Protein AF-A0A3M1JX22-F1 (afdb_monomer)

Foldseek 3Di:
DPPVPDPDDDPPDDDADDCRVVQLVVLLVVLCPDPCNVVDDSVVSVVVVVVVVNDDDDDPPPDDDFDDPDPVRVVVVVVRVVVVVVVVVVVVPDDPPPPPDDD

Solvent-accessible surface area (backbone atoms only — not comparable to full-atom values): 6953 Å² total; per-residue (Å²): 127,63,73,96,76,56,95,76,81,86,86,83,80,82,85,74,57,84,67,45,52,56,56,49,49,56,48,44,56,57,43,54,75,40,98,55,22,92,80,49,64,71,64,59,47,51,57,51,39,38,77,71,67,75,56,84,87,78,88,59,83,96,60,90,81,76,78,73,89,50,84,72,35,50,61,54,46,53,54,53,55,54,49,52,56,60,60,49,68,65,61,76,75,67,74,88,80,78,82,84,80,83,130

Sequence (103 aa):
LPLDQVDGESIGLILFRGEGTQAFRDALERAMRGPEGVKSWYLRVIDRLAREGVVHVVSIHGRAWAEIDYPVDLKNARRLARGWLLEDGDRDTVSEDALSAGA

Secondary structure (DSSP, 8-state):
--GGG------S-----TTHHHHHHHHHHHHHTSTTGGGS-THHHHHHHHHTT-------T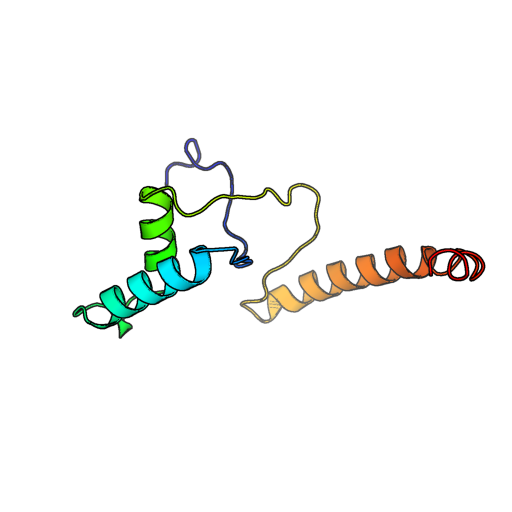T-------STTHHHHHHHHHHHHHHHHTTGGGS-GGGSSS--

Radius of gyration: 20.19 Å; Cα contacts (8 Å, |Δi|>4): 32; chains: 1; bounding box: 38×38×61 Å

pLDDT: mean 86.9, std 16.27, range [42.25, 98.0]

Mean predicted aligned error: 8.81 Å

Structure (mmCIF, N/CA/C/O backbone):
data_AF-A0A3M1JX22-F1
#
_entry.id   AF-A0A3M1JX22-F1
#
loop_
_atom_site.group_PDB
_atom_site.id
_atom_site.type_symbol
_atom_site.label_atom_id
_atom_site.label_alt_id
_atom_site.label_comp_id
_atom_site.label_asym_id
_atom_site.label_entity_id
_atom_site.label_seq_id
_atom_site.pdbx_PDB_ins_code
_atom_site.Cartn_x
_atom_site.Cartn_y
_atom_site.Cartn_z
_atom_site.occupancy
_atom_site.B_iso_or_equiv
_atom_site.auth_seq_id
_atom_site.auth_comp_id
_atom_site.auth_asym_id
_atom_site.auth_atom_id
_atom_site.pdbx_PDB_model_num
ATOM 1 N N . LEU A 1 1 ? 1.843 -15.607 7.170 1.00 71.88 1 LEU A N 1
ATOM 2 C CA . LEU A 1 1 ? 0.803 -16.581 6.774 1.00 71.88 1 LEU A CA 1
ATOM 3 C C . LEU A 1 1 ? 1.517 -17.832 6.279 1.00 71.88 1 LEU A C 1
ATOM 5 O O . LEU A 1 1 ? 2.618 -17.674 5.755 1.00 71.88 1 LEU A O 1
ATOM 9 N N . PRO A 1 2 ? 0.975 -19.038 6.495 1.00 87.88 2 PRO A N 1
ATOM 10 C CA . PRO A 1 2 ? 1.473 -20.246 5.836 1.00 87.88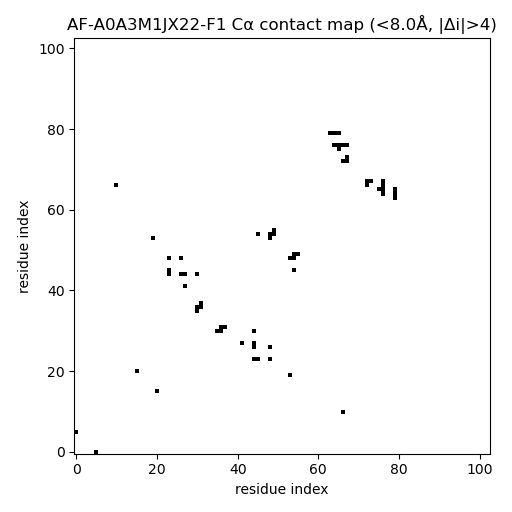 2 PRO A CA 1
ATOM 11 C C . PRO A 1 2 ? 1.532 -20.039 4.310 1.00 87.88 2 PRO A C 1
ATOM 13 O O . PRO A 1 2 ? 0.629 -19.414 3.758 1.00 87.88 2 PRO A O 1
ATOM 16 N N . LEU A 1 3 ? 2.607 -20.474 3.637 1.00 85.31 3 LEU A N 1
ATOM 17 C CA . LEU A 1 3 ? 2.817 -20.189 2.201 1.00 85.31 3 LEU A CA 1
ATOM 18 C C . LEU A 1 3 ? 1.754 -20.835 1.301 1.00 85.31 3 LEU A C 1
ATOM 20 O O . LEU A 1 3 ? 1.443 -20.306 0.244 1.00 85.31 3 LEU A O 1
ATOM 24 N N . ASP A 1 4 ? 1.172 -21.942 1.746 1.00 92.25 4 ASP A N 1
ATOM 25 C CA . ASP A 1 4 ? 0.039 -22.631 1.122 1.00 92.25 4 ASP A CA 1
ATOM 26 C C . ASP A 1 4 ? -1.281 -21.841 1.202 1.00 92.25 4 ASP A C 1
ATOM 28 O O . ASP A 1 4 ? -2.287 -22.273 0.647 1.00 92.25 4 ASP A O 1
ATOM 32 N N . GLN A 1 5 ? -1.287 -20.690 1.880 1.00 88.88 5 GLN A N 1
ATOM 33 C CA . GLN A 1 5 ? -2.448 -19.810 2.053 1.00 88.88 5 GLN A CA 1
ATOM 34 C C . GLN A 1 5 ? -2.207 -18.402 1.485 1.00 88.88 5 GLN A C 1
ATOM 36 O O . GLN A 1 5 ? -2.926 -17.465 1.836 1.00 88.88 5 GLN A O 1
ATOM 41 N N . VAL A 1 6 ? -1.160 -18.217 0.673 1.00 88.31 6 VAL A N 1
ATOM 42 C CA . VAL A 1 6 ? -0.782 -16.915 0.108 1.00 88.31 6 VAL A CA 1
ATOM 43 C C . VAL A 1 6 ? -0.731 -17.003 -1.413 1.00 88.31 6 VAL A C 1
ATOM 45 O O . VAL A 1 6 ? 0.180 -17.600 -1.976 1.00 88.31 6 VAL A O 1
ATOM 48 N N . ASP A 1 7 ? -1.681 -16.337 -2.070 1.00 89.06 7 ASP A N 1
ATOM 49 C CA . ASP A 1 7 ? -1.784 -16.296 -3.536 1.00 89.06 7 ASP A CA 1
ATOM 50 C C . ASP A 1 7 ? -1.058 -15.094 -4.173 1.00 89.06 7 ASP A C 1
ATOM 52 O O . ASP A 1 7 ? -1.006 -14.962 -5.397 1.00 89.06 7 ASP A O 1
ATOM 56 N N . GLY A 1 8 ? -0.500 -14.189 -3.361 1.00 90.81 8 GLY A N 1
ATOM 57 C CA . GLY A 1 8 ? 0.218 -13.011 -3.845 1.00 90.81 8 GLY A CA 1
ATOM 58 C C . GLY A 1 8 ? 0.606 -12.021 -2.749 1.00 90.81 8 GLY A C 1
ATOM 59 O O . GLY A 1 8 ? 0.374 -12.249 -1.562 1.00 90.81 8 GLY A O 1
ATOM 60 N N . GLU A 1 9 ? 1.182 -10.897 -3.172 1.00 90.56 9 GLU A N 1
ATOM 61 C CA . GLU A 1 9 ? 1.593 -9.791 -2.306 1.00 90.56 9 GLU A CA 1
ATOM 62 C C . GLU A 1 9 ? 0.966 -8.464 -2.751 1.00 90.56 9 GLU A C 1
ATOM 64 O O . GLU A 1 9 ? 0.633 -8.267 -3.921 1.00 90.56 9 GLU A O 1
ATOM 69 N N . SER A 1 10 ? 0.799 -7.542 -1.801 1.00 92.12 10 SER A N 1
ATOM 70 C CA . SER A 1 10 ? 0.428 -6.163 -2.114 1.00 92.12 10 SER A CA 1
ATOM 71 C C . SER A 1 10 ? 1.675 -5.384 -2.514 1.00 92.12 10 SER A C 1
ATOM 73 O O . SER A 1 10 ? 2.615 -5.304 -1.732 1.00 92.12 10 SER A O 1
ATOM 75 N N . ILE A 1 11 ? 1.645 -4.757 -3.688 1.00 94.06 11 ILE A N 1
ATOM 76 C CA . ILE A 1 11 ? 2.772 -3.992 -4.252 1.00 94.06 11 ILE A CA 1
ATOM 77 C C . ILE A 1 11 ? 2.768 -2.504 -3.855 1.00 94.06 11 ILE A C 1
ATOM 79 O O . ILE A 1 11 ? 3.447 -1.684 -4.464 1.00 94.06 11 ILE A O 1
ATOM 83 N N . GLY A 1 12 ? 1.892 -2.110 -2.925 1.00 92.62 12 GLY A N 1
ATOM 84 C CA . GLY A 1 12 ? 1.741 -0.713 -2.500 1.00 92.62 12 GLY A CA 1
ATOM 85 C C . GLY A 1 12 ? 0.971 0.197 -3.469 1.00 92.62 12 GLY A C 1
ATOM 86 O O . GLY A 1 12 ? 0.822 1.386 -3.194 1.00 92.62 12 GLY A O 1
ATOM 87 N N . LEU A 1 13 ? 0.429 -0.334 -4.572 1.00 95.06 13 LEU A N 1
ATOM 88 C CA . LEU A 1 13 ? -0.420 0.423 -5.496 1.00 95.06 13 LEU A CA 1
ATOM 89 C C . LEU A 1 13 ? -1.901 0.247 -5.147 1.00 95.06 13 LEU A C 1
ATOM 91 O O . LEU A 1 13 ? -2.440 -0.856 -5.211 1.00 95.06 13 LEU A O 1
ATOM 95 N N . ILE A 1 14 ? -2.569 1.350 -4.810 1.00 94.88 14 ILE A N 1
ATOM 96 C CA . ILE A 1 14 ? -3.969 1.349 -4.374 1.00 94.88 14 ILE A CA 1
ATOM 97 C C . ILE A 1 14 ? -4.765 2.330 -5.225 1.00 94.88 14 ILE A C 1
ATOM 99 O O . ILE A 1 14 ? -4.392 3.492 -5.372 1.00 94.88 14 ILE A O 1
ATOM 103 N N . LEU A 1 15 ? -5.894 1.862 -5.753 1.00 96.38 15 LEU A N 1
ATOM 104 C CA . LEU A 1 15 ? -6.837 2.677 -6.504 1.00 96.38 15 LEU A CA 1
ATOM 105 C C . LEU A 1 15 ? -8.150 2.800 -5.732 1.00 96.38 15 LEU A C 1
ATOM 107 O O . LEU A 1 15 ? -8.847 1.810 -5.518 1.00 96.38 15 LEU A O 1
ATOM 111 N N . PHE A 1 16 ? -8.510 4.026 -5.365 1.00 96.06 16 PHE A N 1
ATOM 112 C CA . PHE A 1 16 ? -9.800 4.330 -4.754 1.00 96.06 16 PHE A CA 1
ATOM 113 C C . PHE A 1 16 ? -10.841 4.647 -5.833 1.00 96.06 16 PHE A C 1
ATOM 115 O O . PHE A 1 16 ? -10.569 5.391 -6.775 1.00 96.06 16 PHE A O 1
ATOM 122 N N . ARG A 1 17 ? -12.042 4.074 -5.703 1.00 94.50 17 ARG A N 1
ATOM 123 C CA . ARG A 1 17 ? -13.185 4.295 -6.605 1.00 94.50 17 ARG A CA 1
ATOM 124 C C . ARG A 1 17 ? -14.477 4.395 -5.799 1.00 94.50 17 ARG A C 1
ATOM 126 O O . ARG A 1 17 ? -14.605 3.711 -4.786 1.00 94.50 17 ARG A O 1
ATOM 133 N N . GLY A 1 18 ? -15.428 5.199 -6.282 1.00 95.38 18 GLY A N 1
ATOM 134 C CA . GLY A 1 18 ? -16.733 5.387 -5.637 1.00 95.38 18 GLY A CA 1
ATOM 135 C C . GLY A 1 18 ? -16.595 5.696 -4.143 1.00 95.38 18 GLY A C 1
ATOM 136 O O . GLY A 1 18 ? -15.766 6.516 -3.749 1.00 95.38 18 GLY A O 1
ATOM 137 N N . GLU A 1 19 ? -17.335 4.956 -3.319 1.00 96.06 19 GLU A N 1
ATOM 138 C CA . GLU A 1 19 ? -17.337 5.082 -1.853 1.00 96.06 19 GLU A CA 1
ATOM 139 C C . GLU A 1 19 ? -16.023 4.646 -1.174 1.00 96.06 19 GLU A C 1
ATOM 141 O O . GLU A 1 19 ? -15.835 4.867 0.023 1.00 96.06 19 GLU A O 1
ATOM 146 N N . GLY A 1 20 ? -15.079 4.048 -1.912 1.00 96.00 20 GLY A N 1
ATOM 147 C CA . GLY A 1 20 ? -13.826 3.530 -1.356 1.00 96.00 20 GLY A CA 1
ATOM 148 C C . GLY A 1 20 ? -12.970 4.602 -0.675 1.00 96.00 20 GLY A C 1
ATOM 149 O O . GLY A 1 20 ? -12.365 4.336 0.365 1.00 96.00 20 GLY A O 1
ATOM 150 N N . THR A 1 21 ? -12.953 5.828 -1.210 1.00 96.38 21 THR A N 1
ATOM 151 C CA . THR A 1 21 ? -12.227 6.955 -0.599 1.00 96.38 21 THR A CA 1
ATOM 152 C C . THR A 1 21 ? -12.802 7.304 0.773 1.00 96.38 21 THR A C 1
ATOM 154 O O . THR A 1 21 ? -12.050 7.465 1.736 1.00 96.38 21 THR A O 1
ATOM 157 N N . GLN A 1 22 ? -14.132 7.403 0.877 1.00 98.00 22 GLN A N 1
ATOM 158 C CA . GLN A 1 22 ? -14.803 7.744 2.131 1.00 98.00 22 GLN A CA 1
ATOM 159 C C . GLN A 1 22 ? -14.666 6.611 3.151 1.00 98.00 22 GLN A C 1
ATOM 161 O O . GLN A 1 22 ? -14.268 6.864 4.287 1.00 98.00 22 GLN A O 1
ATOM 166 N N . ALA A 1 23 ? -14.882 5.361 2.735 1.00 97.25 23 ALA A N 1
ATOM 167 C CA . ALA A 1 23 ? -14.732 4.194 3.600 1.00 97.25 23 ALA A CA 1
ATOM 168 C C . ALA A 1 23 ? -13.324 4.105 4.216 1.00 97.25 23 ALA A C 1
ATOM 170 O O . ALA A 1 23 ? -13.184 3.890 5.425 1.00 97.25 23 ALA A O 1
ATOM 171 N N . PHE A 1 24 ? -12.279 4.323 3.408 1.00 97.38 24 PHE A N 1
ATOM 172 C CA . PHE A 1 24 ? -10.902 4.336 3.894 1.00 97.38 24 PHE A CA 1
ATOM 173 C C . PHE A 1 24 ? -10.628 5.493 4.847 1.00 97.38 24 PHE A C 1
ATOM 175 O O . PHE A 1 24 ? -10.077 5.268 5.927 1.00 97.38 24 PHE A O 1
ATOM 182 N N . ARG A 1 25 ? -11.043 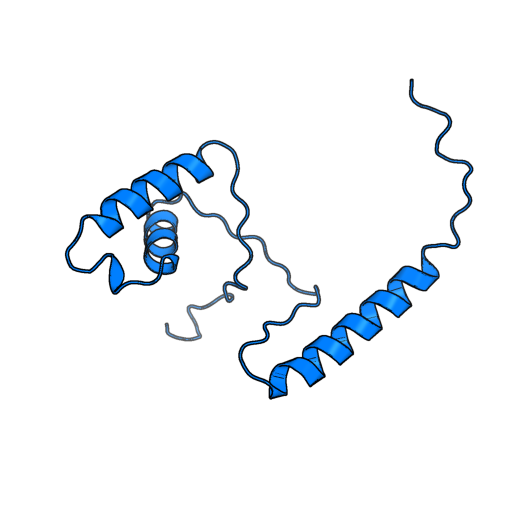6.712 4.489 1.00 97.50 25 ARG A N 1
ATOM 183 C CA . ARG A 1 25 ? -10.873 7.890 5.343 1.00 97.50 25 ARG A CA 1
ATOM 184 C C . ARG A 1 25 ? -11.531 7.689 6.704 1.00 97.50 25 ARG A C 1
ATOM 186 O O . ARG A 1 25 ? -10.876 7.876 7.726 1.00 97.50 25 ARG A O 1
ATOM 193 N N . ASP A 1 26 ? -12.786 7.260 6.729 1.00 97.81 26 ASP A N 1
ATOM 194 C CA . ASP A 1 26 ? -13.531 7.075 7.971 1.00 97.81 26 ASP A CA 1
ATOM 195 C C . ASP A 1 26 ? -12.893 5.990 8.849 1.00 97.81 26 ASP A C 1
ATOM 197 O O . ASP A 1 26 ? -12.799 6.130 10.073 1.00 97.81 26 ASP A O 1
ATOM 201 N N . ALA A 1 27 ? -12.422 4.899 8.238 1.00 96.38 27 ALA A N 1
ATOM 202 C CA . ALA A 1 27 ? -11.726 3.835 8.949 1.00 96.38 27 ALA A CA 1
ATOM 203 C C . ALA A 1 27 ? -10.369 4.298 9.500 1.00 96.38 27 ALA A C 1
ATOM 205 O O . ALA A 1 27 ? -10.037 3.971 10.643 1.00 96.38 27 ALA A O 1
ATOM 206 N N . LEU A 1 28 ? -9.627 5.099 8.733 1.00 96.75 28 LEU A N 1
ATOM 207 C CA . LEU A 1 28 ? -8.363 5.691 9.155 1.00 96.75 28 LEU A CA 1
ATOM 208 C C . LEU A 1 28 ? -8.571 6.665 10.316 1.00 96.75 28 LEU A C 1
ATOM 210 O O . LEU A 1 28 ? -7.910 6.537 11.343 1.00 96.75 28 LEU A O 1
ATOM 214 N N . GLU A 1 29 ? -9.530 7.584 10.216 1.00 96.56 29 GLU A N 1
ATOM 215 C CA . GLU A 1 29 ? -9.841 8.525 11.294 1.00 96.56 29 GLU A CA 1
ATOM 216 C C . GLU A 1 29 ? -10.268 7.800 12.579 1.00 96.56 29 GLU A C 1
ATOM 218 O O . GLU A 1 29 ? -9.869 8.186 13.679 1.00 96.56 29 GLU A O 1
ATOM 223 N N . ARG A 1 30 ? -11.062 6.725 12.473 1.00 95.00 30 ARG A N 1
ATOM 224 C CA . ARG A 1 30 ? -11.398 5.876 13.628 1.00 95.00 30 ARG A CA 1
ATOM 225 C C . ARG A 1 30 ? -10.157 5.222 14.234 1.00 95.00 30 ARG A C 1
ATOM 227 O O . ARG A 1 30 ? -10.032 5.219 15.456 1.00 9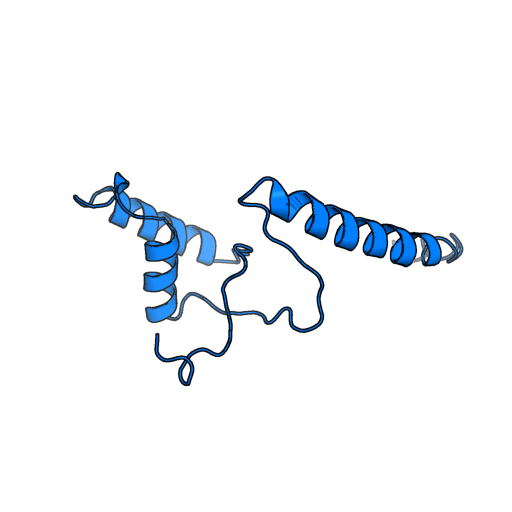5.00 30 ARG A O 1
ATOM 234 N N . ALA A 1 31 ? -9.248 4.699 13.412 1.00 94.81 31 ALA A N 1
ATOM 235 C CA . ALA A 1 31 ? -8.009 4.084 13.886 1.00 94.81 31 ALA A CA 1
ATOM 236 C C . ALA A 1 31 ? -7.100 5.100 14.600 1.00 94.81 31 ALA A C 1
ATOM 238 O O . ALA A 1 31 ? -6.570 4.803 15.669 1.00 94.81 31 ALA A O 1
ATOM 239 N N . MET A 1 32 ? -6.990 6.319 14.066 1.00 96.00 32 MET A N 1
ATOM 240 C CA . MET A 1 32 ? -6.160 7.389 14.631 1.00 96.00 32 MET A CA 1
ATOM 241 C C . MET A 1 32 ? -6.635 7.892 15.999 1.00 96.00 32 MET A C 1
ATOM 243 O O . MET A 1 32 ? -5.823 8.381 16.778 1.00 96.00 32 MET A O 1
ATOM 247 N N . ARG A 1 33 ? -7.930 7.755 16.316 1.00 95.19 33 ARG A N 1
ATOM 248 C CA . ARG A 1 33 ? -8.491 8.086 17.641 1.00 95.19 33 ARG A CA 1
ATOM 249 C C . ARG A 1 33 ? -8.197 7.015 18.701 1.00 95.19 33 ARG A C 1
ATOM 251 O O . ARG A 1 33 ? -8.441 7.250 19.881 1.00 95.19 33 ARG A O 1
ATOM 258 N N . GLY A 1 34 ? -7.711 5.842 18.293 1.00 92.44 34 G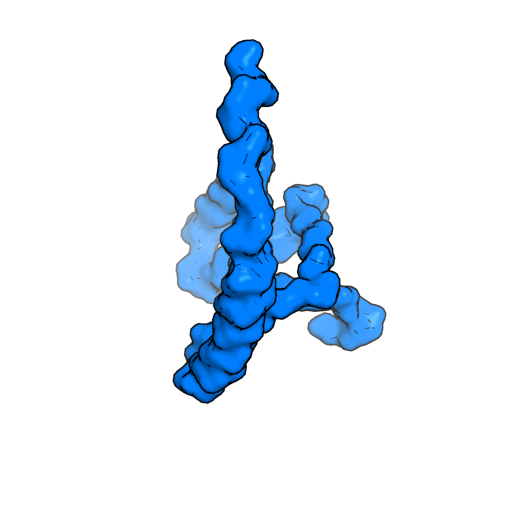LY A N 1
ATOM 259 C CA . GLY A 1 34 ? -7.325 4.764 19.197 1.00 92.44 34 GLY A CA 1
ATOM 260 C C . GLY A 1 34 ? -5.9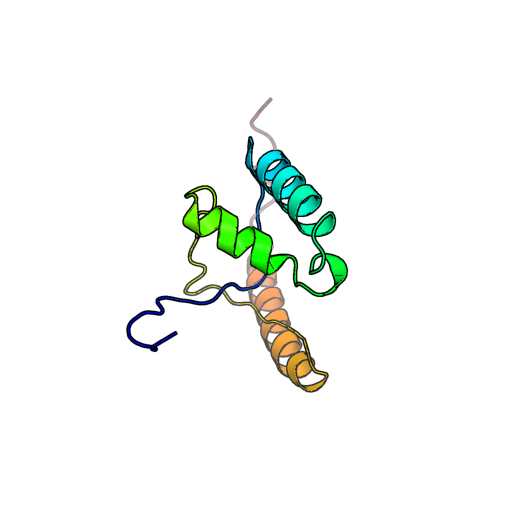01 4.922 19.751 1.00 92.44 34 GLY A C 1
ATOM 261 O O . GLY A 1 34 ? -5.069 5.602 19.149 1.00 92.44 34 GLY A O 1
ATOM 262 N N . PRO A 1 35 ? -5.572 4.237 20.861 1.00 89.81 35 PRO A N 1
ATOM 263 C CA . PRO A 1 35 ? -4.257 4.322 21.511 1.00 89.81 35 PRO A CA 1
ATOM 264 C C . PRO A 1 35 ? -3.091 3.845 20.626 1.00 89.81 35 PRO A C 1
ATOM 266 O O . PRO A 1 35 ? -1.948 4.256 20.823 1.00 89.81 35 PRO A O 1
ATOM 269 N N . GLU A 1 36 ? -3.382 3.009 19.627 1.00 89.12 36 GLU A N 1
ATOM 270 C CA . GLU A 1 36 ? -2.399 2.468 18.683 1.00 89.12 36 GLU A CA 1
ATOM 271 C C . GLU A 1 36 ? -2.349 3.231 17.351 1.00 89.12 36 GLU A C 1
ATOM 273 O O . GLU A 1 36 ? -1.626 2.814 16.447 1.00 89.12 36 GLU A O 1
ATOM 278 N N . GLY A 1 37 ? -3.097 4.334 17.214 1.00 89.75 37 GLY A N 1
ATOM 279 C CA . GLY A 1 37 ? -3.277 5.053 15.950 1.00 89.75 37 GLY A CA 1
ATOM 280 C C . GLY A 1 37 ? -1.955 5.439 15.290 1.00 89.75 37 GLY A C 1
ATOM 281 O O . GLY A 1 37 ? -1.621 4.935 14.224 1.00 89.75 37 GLY A O 1
ATOM 282 N N . VAL A 1 38 ? -1.149 6.255 15.975 1.00 91.50 38 VAL A N 1
ATOM 283 C CA . VAL A 1 38 ? 0.167 6.708 15.476 1.00 91.50 38 VAL A CA 1
ATOM 284 C C . VAL A 1 38 ? 1.247 5.620 15.474 1.00 91.50 38 VAL A C 1
ATOM 286 O O . VAL A 1 38 ? 2.314 5.820 14.905 1.00 91.50 38 VAL A O 1
ATOM 289 N N . LYS A 1 39 ? 0.996 4.478 16.124 1.00 92.56 39 LYS A N 1
ATOM 290 C CA . LYS A 1 39 ? 1.940 3.351 16.206 1.00 92.56 39 LYS A CA 1
ATOM 291 C C . LYS A 1 39 ? 1.686 2.292 15.132 1.00 92.56 39 LYS A C 1
ATOM 293 O O . LYS A 1 39 ? 2.459 1.347 15.007 1.00 92.56 39 LYS A O 1
ATOM 298 N N . SER A 1 40 ? 0.590 2.423 14.388 1.00 92.12 40 SER A N 1
ATOM 299 C CA . SER A 1 40 ? 0.161 1.454 13.387 1.00 92.12 40 SER A CA 1
ATOM 300 C C . SER A 1 40 ? 0.355 1.992 11.977 1.00 92.12 40 SER A C 1
ATOM 302 O O . SER A 1 40 ? 0.095 3.154 11.683 1.00 92.12 40 SER A O 1
ATOM 304 N N . TRP A 1 41 ? 0.738 1.101 11.070 1.00 92.75 41 TRP A N 1
ATOM 305 C CA . TRP A 1 41 ? 0.752 1.383 9.640 1.00 92.75 41 TRP A CA 1
ATOM 306 C C . TRP A 1 41 ? -0.677 1.505 9.104 1.00 92.75 41 TRP A C 1
ATOM 308 O O . TRP A 1 41 ? -1.546 0.705 9.467 1.00 92.75 41 TRP A O 1
ATOM 318 N N . TYR A 1 42 ? -0.915 2.432 8.171 1.00 93.00 42 TYR A N 1
ATOM 319 C CA . TYR A 1 42 ? -2.222 2.577 7.513 1.00 93.00 42 TYR A CA 1
ATOM 320 C C . TYR A 1 42 ? -2.659 1.293 6.779 1.00 93.00 42 TYR A C 1
ATOM 322 O O . TYR A 1 42 ? -3.852 1.053 6.617 1.00 93.00 42 TYR A O 1
ATOM 330 N N . LEU A 1 43 ? -1.715 0.417 6.412 1.00 94.19 43 LEU A N 1
ATOM 331 C CA . LEU A 1 43 ? -1.994 -0.912 5.857 1.00 94.19 43 LEU A CA 1
ATOM 332 C C . LEU A 1 43 ? -2.878 -1.770 6.776 1.00 94.19 43 LEU A C 1
ATOM 334 O O . LEU A 1 43 ? -3.652 -2.583 6.281 1.00 94.19 43 LEU A O 1
ATOM 338 N N . ARG A 1 44 ? -2.858 -1.550 8.099 1.00 93.56 44 ARG A N 1
ATOM 339 C CA . ARG A 1 44 ? -3.800 -2.212 9.020 1.00 93.56 44 ARG A CA 1
ATOM 340 C C . ARG A 1 44 ? -5.251 -1.789 8.793 1.00 93.56 44 ARG A C 1
ATOM 342 O O . ARG A 1 44 ? -6.161 -2.578 9.034 1.00 93.56 44 ARG A O 1
ATOM 349 N N . VAL A 1 45 ? -5.475 -0.558 8.337 1.00 95.75 45 VAL A N 1
ATOM 350 C CA . VAL A 1 45 ? -6.810 -0.069 7.965 1.00 95.75 45 VAL A CA 1
ATOM 351 C C . VAL A 1 45 ? -7.290 -0.788 6.707 1.00 95.75 45 VAL A C 1
ATOM 353 O O . VAL A 1 45 ? -8.430 -1.237 6.666 1.00 95.75 45 VAL A O 1
ATOM 356 N N . ILE A 1 46 ? -6.412 -0.973 5.719 1.00 95.69 46 ILE A N 1
ATOM 357 C CA . ILE A 1 46 ? -6.720 -1.719 4.488 1.00 95.69 46 ILE A CA 1
ATOM 358 C C . ILE A 1 46 ? -6.998 -3.189 4.792 1.00 95.69 46 ILE A C 1
ATOM 360 O O . ILE A 1 46 ? -8.000 -3.717 4.329 1.00 95.69 46 ILE A O 1
ATOM 364 N N . ASP A 1 47 ? -6.173 -3.828 5.622 1.00 94.19 47 ASP A N 1
ATOM 365 C CA . ASP A 1 47 ? -6.373 -5.205 6.088 1.00 94.19 47 ASP A CA 1
ATOM 366 C C . ASP A 1 47 ? -7.741 -5.387 6.770 1.00 94.19 47 ASP A C 1
ATOM 368 O O . ASP A 1 47 ? -8.459 -6.352 6.511 1.00 94.19 47 ASP A O 1
ATOM 372 N N . ARG A 1 48 ? -8.164 -4.422 7.596 1.00 95.06 48 ARG A N 1
ATOM 373 C CA . ARG A 1 48 ? -9.511 -4.419 8.177 1.00 95.06 48 ARG A CA 1
ATOM 374 C C . ARG A 1 48 ? -10.599 -4.304 7.104 1.00 95.06 48 ARG A C 1
ATOM 376 O O . ARG A 1 48 ? -11.519 -5.115 7.100 1.00 95.06 48 ARG A O 1
ATOM 383 N N . LEU A 1 49 ? -10.493 -3.325 6.209 1.00 96.62 49 LEU A N 1
ATOM 384 C CA . LEU A 1 49 ? -11.478 -3.098 5.145 1.00 96.62 49 LEU A CA 1
ATOM 385 C C . LEU A 1 49 ? -11.571 -4.284 4.174 1.00 96.62 49 LEU A C 1
ATOM 387 O O . LEU A 1 49 ? -12.650 -4.587 3.671 1.00 96.62 49 LEU A O 1
ATOM 391 N N . ALA A 1 50 ? -10.466 -4.993 3.943 1.00 95.12 50 ALA A N 1
ATOM 392 C CA . ALA A 1 50 ? -10.443 -6.214 3.149 1.00 95.12 50 ALA A CA 1
ATOM 393 C C . ALA A 1 50 ? -11.281 -7.325 3.794 1.00 95.12 50 ALA A C 1
ATOM 395 O O . ALA A 1 50 ? -12.083 -7.957 3.111 1.00 95.12 50 ALA A O 1
ATOM 396 N N . ARG A 1 51 ? -11.180 -7.513 5.119 1.00 94.88 51 ARG A N 1
ATOM 397 C CA . ARG A 1 51 ? -12.038 -8.462 5.858 1.00 94.88 51 ARG A CA 1
ATOM 398 C C . ARG A 1 51 ? -13.516 -8.065 5.865 1.00 94.88 51 ARG A C 1
ATOM 400 O O . ARG A 1 51 ? -14.369 -8.932 6.011 1.00 94.88 51 ARG A O 1
ATOM 407 N N . GLU A 1 52 ? -13.813 -6.778 5.704 1.00 96.12 52 GLU A N 1
ATOM 408 C CA . GLU A 1 52 ? -15.174 -6.240 5.563 1.00 96.12 52 GLU A CA 1
ATOM 409 C C . GLU A 1 52 ? -15.699 -6.336 4.111 1.00 96.12 52 GLU A C 1
ATOM 411 O O . GLU A 1 5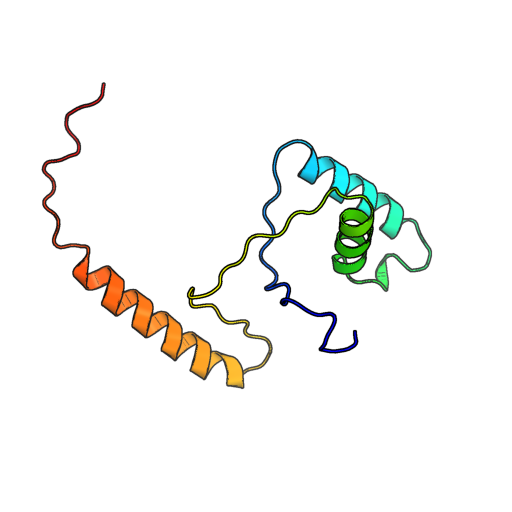2 ? -16.836 -5.958 3.844 1.00 96.12 52 GLU A O 1
ATOM 416 N N . GLY A 1 53 ? -14.899 -6.854 3.169 1.00 95.50 53 GLY A N 1
ATOM 417 C CA . GLY A 1 53 ? -15.287 -7.035 1.765 1.00 95.50 53 GLY A CA 1
ATOM 418 C C . GLY A 1 53 ? -15.226 -5.766 0.910 1.00 95.50 53 GLY A C 1
ATOM 419 O O . GLY A 1 53 ? -15.713 -5.768 -0.216 1.00 95.50 53 GLY A O 1
ATOM 420 N N . VAL A 1 54 ? -14.632 -4.684 1.422 1.00 96.62 54 VAL A N 1
ATOM 421 C CA . VAL A 1 54 ? -14.541 -3.383 0.731 1.00 96.62 54 VAL A CA 1
ATOM 422 C C . VAL A 1 54 ? -13.372 -3.339 -0.260 1.00 96.62 54 VAL A C 1
ATOM 424 O O . VAL A 1 54 ? -13.392 -2.577 -1.225 1.00 96.62 54 VAL A O 1
ATOM 427 N N . VAL A 1 55 ? -12.329 -4.137 -0.020 1.00 96.06 55 VAL A N 1
ATOM 428 C CA . VAL A 1 55 ? -11.110 -4.150 -0.839 1.00 96.06 55 VAL A CA 1
ATOM 429 C C . VAL A 1 55 ? -11.163 -5.303 -1.833 1.00 96.06 55 VAL A C 1
ATOM 431 O O . VAL A 1 55 ? -11.396 -6.450 -1.459 1.00 96.06 55 VAL A O 1
ATOM 434 N N . HIS A 1 56 ? -10.868 -4.997 -3.094 1.00 94.88 56 HIS A N 1
ATOM 435 C CA . HIS A 1 56 ? -10.674 -5.980 -4.157 1.00 94.88 56 HIS A CA 1
ATOM 436 C C . HIS A 1 56 ? -9.223 -5.960 -4.636 1.00 94.88 56 HIS A C 1
ATOM 438 O O . HIS A 1 56 ? -8.533 -4.948 -4.508 1.00 94.88 56 HIS A O 1
ATOM 444 N N . VAL A 1 57 ? -8.775 -7.068 -5.223 1.00 94.56 57 VAL A N 1
ATOM 445 C CA . VAL A 1 57 ? -7.420 -7.209 -5.765 1.00 94.56 57 VAL A CA 1
ATOM 446 C C . VAL A 1 57 ? -7.455 -7.304 -7.284 1.00 94.56 57 VAL A C 1
ATOM 448 O O . VAL A 1 57 ? -8.385 -7.858 -7.869 1.00 94.56 57 VAL A O 1
ATOM 451 N N . VAL A 1 58 ? -6.418 -6.773 -7.923 1.00 95.12 58 VAL A N 1
ATOM 452 C CA . VAL A 1 58 ? -6.163 -6.953 -9.353 1.00 95.12 58 VAL A CA 1
ATOM 453 C C . VAL A 1 58 ? -4.756 -7.506 -9.490 1.00 95.12 58 VAL A C 1
ATOM 455 O O . VAL A 1 58 ? -3.802 -6.902 -9.005 1.00 95.12 58 VAL A O 1
ATOM 458 N N . SER A 1 59 ? -4.633 -8.664 -10.138 1.00 95.19 59 SER A N 1
ATOM 459 C CA . SER A 1 59 ? -3.327 -9.261 -10.398 1.00 95.19 59 SER A CA 1
ATOM 460 C C . SER A 1 59 ? -2.576 -8.458 -11.454 1.00 95.19 59 SER A C 1
ATOM 462 O O . SER A 1 59 ? -3.127 -8.115 -12.500 1.00 95.19 59 SER A O 1
ATOM 464 N N . ILE A 1 60 ? -1.296 -8.210 -11.191 1.00 94.38 60 ILE A N 1
ATOM 465 C CA . ILE A 1 60 ? -0.353 -7.641 -12.157 1.00 94.38 60 ILE A CA 1
ATOM 466 C C . ILE A 1 60 ? 0.615 -8.700 -12.697 1.00 94.38 60 ILE A C 1
ATOM 468 O O . ILE A 1 60 ? 1.697 -8.364 -13.171 1.00 94.38 60 ILE A O 1
ATOM 472 N N . HIS A 1 61 ? 0.262 -9.987 -12.604 1.00 94.56 61 HIS A N 1
ATOM 473 C CA . HIS A 1 61 ? 1.102 -11.073 -13.107 1.00 94.56 61 HIS A CA 1
ATOM 474 C C . HIS A 1 61 ? 1.548 -10.807 -14.556 1.00 94.56 61 HIS A C 1
ATOM 476 O O . HIS A 1 61 ? 0.749 -10.423 -15.410 1.00 94.56 61 HIS A O 1
ATOM 482 N N . GLY A 1 62 ? 2.844 -10.982 -14.825 1.00 93.44 62 GLY A N 1
ATOM 483 C CA . GLY A 1 62 ? 3.451 -10.680 -16.124 1.00 93.44 62 GLY A CA 1
ATOM 484 C C . GLY A 1 62 ? 3.735 -9.194 -16.387 1.00 93.44 62 GLY A C 1
ATOM 485 O O . GLY A 1 62 ? 4.268 -8.867 -17.445 1.00 93.44 62 GLY A O 1
ATOM 486 N N . ARG A 1 63 ? 3.419 -8.279 -15.460 1.00 92.75 63 ARG A N 1
ATOM 487 C CA . ARG A 1 63 ? 3.824 -6.866 -15.531 1.00 92.75 63 ARG A CA 1
ATOM 488 C C . ARG A 1 63 ? 5.088 -6.632 -14.710 1.00 92.75 63 ARG A C 1
ATOM 490 O O . ARG A 1 63 ? 5.221 -7.119 -13.590 1.00 92.75 63 ARG A O 1
ATOM 497 N N . ALA A 1 64 ? 6.015 -5.870 -15.279 1.00 93.12 64 ALA A N 1
ATOM 498 C CA . ALA A 1 64 ? 7.234 -5.474 -14.595 1.00 93.12 64 ALA A CA 1
ATOM 499 C C . ALA A 1 64 ? 6.953 -4.337 -13.603 1.00 93.12 64 ALA A C 1
ATOM 501 O O . ALA A 1 64 ? 6.324 -3.343 -13.955 1.00 93.12 64 ALA A O 1
ATOM 502 N N . TRP A 1 65 ? 7.465 -4.472 -12.384 1.00 94.62 65 TRP A N 1
ATOM 503 C CA . TRP A 1 65 ? 7.445 -3.447 -11.342 1.00 94.62 65 TRP A CA 1
ATOM 504 C C . TRP A 1 65 ? 8.634 -3.671 -10.392 1.00 94.62 65 TRP A C 1
ATOM 506 O O . TRP A 1 65 ? 9.268 -4.728 -10.442 1.00 94.62 65 TRP A O 1
ATOM 516 N N . ALA A 1 66 ? 8.965 -2.678 -9.564 1.00 94.88 66 ALA A N 1
ATOM 517 C CA . ALA A 1 66 ? 9.925 -2.833 -8.472 1.00 94.88 66 ALA A CA 1
ATOM 518 C C . ALA A 1 66 ? 9.686 -1.806 -7.359 1.00 94.88 66 ALA A C 1
ATOM 520 O O . ALA A 1 66 ? 9.440 -0.634 -7.647 1.00 94.88 66 ALA A O 1
ATOM 521 N N . GLU A 1 67 ? 9.838 -2.252 -6.114 1.00 95.50 67 GLU A N 1
ATOM 522 C CA . GLU A 1 67 ? 9.993 -1.406 -4.927 1.00 95.50 67 GLU A CA 1
ATOM 523 C C . GLU A 1 67 ? 11.468 -0.997 -4.753 1.00 95.50 67 GLU A C 1
ATOM 525 O O . GLU A 1 67 ? 12.378 -1.684 -5.231 1.00 95.50 67 GLU A O 1
ATOM 530 N N . ILE A 1 68 ? 11.717 0.155 -4.125 1.00 96.62 68 ILE A N 1
ATOM 531 C CA . ILE A 1 68 ? 13.068 0.668 -3.854 1.00 96.62 68 ILE A CA 1
ATOM 532 C C . ILE A 1 68 ? 13.130 1.098 -2.389 1.00 96.62 68 ILE A C 1
ATOM 534 O O . ILE A 1 68 ? 12.896 2.265 -2.077 1.00 96.62 68 ILE A O 1
ATOM 538 N N . ASP A 1 69 ? 13.484 0.167 -1.509 1.00 95.44 69 ASP A N 1
ATOM 539 C CA . ASP A 1 69 ? 13.595 0.424 -0.068 1.00 95.44 69 ASP A CA 1
ATOM 540 C C . ASP A 1 69 ? 15.037 0.690 0.360 1.00 95.44 69 ASP A C 1
ATOM 542 O O . ASP A 1 69 ? 15.310 1.488 1.261 1.00 95.44 69 ASP A O 1
ATOM 546 N N . TYR A 1 70 ? 15.985 0.045 -0.317 1.00 96.38 70 TYR A N 1
ATOM 547 C CA . TYR A 1 70 ? 17.405 0.134 -0.032 1.00 96.38 70 TYR A CA 1
ATOM 548 C C . TYR A 1 70 ? 18.188 0.628 -1.253 1.00 96.38 70 TYR A C 1
ATOM 550 O O . TYR A 1 70 ? 17.791 0.423 -2.404 1.00 96.38 70 TYR A O 1
ATOM 558 N N . PRO A 1 71 ? 19.383 1.217 -1.050 1.00 95.81 71 PRO A N 1
ATOM 559 C CA . PRO A 1 71 ? 20.221 1.673 -2.161 1.00 95.81 71 PRO A CA 1
A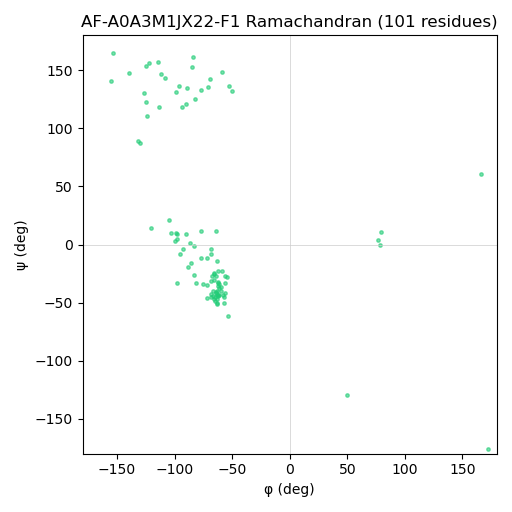TOM 560 C C . PRO A 1 71 ? 20.540 0.592 -3.209 1.00 95.81 71 PRO A C 1
ATOM 562 O O . PRO A 1 71 ? 20.760 0.912 -4.377 1.00 95.81 71 PRO A O 1
ATOM 565 N N . VAL A 1 72 ? 20.569 -0.686 -2.813 1.00 94.25 72 VAL A N 1
ATOM 566 C CA . VAL A 1 72 ? 20.839 -1.814 -3.718 1.00 94.25 72 VAL A CA 1
ATOM 567 C C . VAL A 1 72 ? 19.711 -2.043 -4.735 1.00 94.25 72 VAL A C 1
ATOM 569 O O . VAL A 1 72 ? 19.994 -2.398 -5.885 1.00 94.25 72 VAL A O 1
ATOM 572 N N . ASP A 1 73 ? 18.461 -1.750 -4.371 1.00 96.88 73 ASP A N 1
ATOM 573 C CA . ASP A 1 73 ? 17.278 -1.982 -5.212 1.00 96.88 73 ASP A CA 1
ATOM 574 C C . ASP A 1 73 ? 17.271 -1.072 -6.442 1.00 96.88 73 ASP A C 1
ATOM 576 O O . ASP A 1 73 ? 16.821 -1.451 -7.529 1.00 96.88 73 ASP A O 1
ATOM 580 N N . LEU A 1 74 ? 17.910 0.096 -6.324 1.00 97.19 74 LEU A N 1
ATOM 581 C CA . LEU A 1 74 ? 18.054 1.061 -7.407 1.00 97.19 74 LEU A CA 1
ATOM 582 C C . LEU A 1 74 ? 18.721 0.455 -8.651 1.00 97.19 74 LEU A C 1
ATOM 584 O O . LEU A 1 74 ? 18.387 0.830 -9.778 1.00 97.19 74 LEU A O 1
ATOM 588 N N . LYS A 1 75 ? 19.651 -0.496 -8.487 1.00 95.75 75 LYS A N 1
ATOM 589 C CA . LYS A 1 75 ? 20.290 -1.177 -9.626 1.00 95.75 75 LYS A CA 1
ATOM 590 C C . LYS A 1 75 ? 19.268 -1.979 -10.435 1.00 95.75 75 LYS A C 1
ATOM 592 O O . LYS A 1 75 ? 19.310 -1.952 -11.668 1.00 95.75 75 LYS A O 1
ATOM 597 N N . ASN A 1 76 ? 18.357 -2.666 -9.749 1.00 94.25 76 ASN A N 1
ATOM 598 C CA . ASN A 1 76 ? 17.302 -3.462 -10.367 1.00 94.25 76 ASN A CA 1
ATOM 599 C C . ASN A 1 76 ? 16.240 -2.569 -11.006 1.00 94.25 76 ASN A C 1
ATOM 601 O O . ASN A 1 76 ? 15.930 -2.764 -12.181 1.00 94.25 76 ASN A O 1
ATOM 605 N N . ALA A 1 77 ? 15.781 -1.536 -10.298 1.00 96.19 77 ALA A N 1
ATOM 606 C CA . ALA A 1 77 ? 14.827 -0.568 -10.833 1.00 96.19 77 ALA A CA 1
ATOM 607 C C . ALA A 1 77 ? 15.354 0.115 -12.108 1.00 96.19 77 ALA A C 1
ATOM 609 O O . ALA A 1 77 ? 14.657 0.173 -13.118 1.00 96.19 77 ALA A O 1
ATOM 610 N N . ARG A 1 78 ? 16.632 0.529 -12.130 1.00 95.81 78 ARG A N 1
ATOM 611 C CA . ARG A 1 78 ? 17.274 1.089 -13.336 1.00 95.81 78 ARG A CA 1
ATOM 612 C C . ARG A 1 78 ? 17.313 0.105 -14.500 1.00 95.81 78 ARG A C 1
ATOM 614 O O . ARG A 1 78 ? 17.202 0.517 -15.650 1.00 95.81 78 ARG A O 1
ATOM 621 N N . ARG A 1 79 ? 17.534 -1.184 -14.231 1.00 95.12 79 ARG A N 1
ATOM 622 C CA . ARG A 1 79 ? 17.529 -2.217 -15.275 1.00 95.12 79 ARG A CA 1
ATOM 623 C C . ARG A 1 79 ? 16.130 -2.397 -15.861 1.00 95.12 79 ARG A C 1
ATOM 625 O O . ARG A 1 79 ? 16.031 -2.464 -17.079 1.00 95.12 79 ARG A O 1
ATOM 632 N N . LEU A 1 80 ? 15.095 -2.440 -15.021 1.00 95.12 80 LEU A N 1
ATOM 633 C CA . LEU A 1 80 ? 13.699 -2.548 -15.457 1.00 95.12 80 LEU A CA 1
ATOM 634 C C . LEU A 1 80 ? 13.272 -1.329 -16.281 1.00 95.12 80 LEU A C 1
ATOM 636 O O . LEU A 1 80 ? 12.826 -1.495 -17.410 1.00 95.12 80 LEU A O 1
ATOM 640 N N . ALA A 1 81 ? 13.524 -0.119 -15.775 1.00 94.19 81 ALA A N 1
ATOM 641 C CA . ALA A 1 81 ? 13.146 1.123 -16.449 1.00 94.19 81 ALA A CA 1
ATOM 642 C C . ALA A 1 81 ? 13.809 1.302 -17.824 1.00 94.19 81 ALA A C 1
ATOM 644 O O . ALA A 1 81 ? 13.188 1.820 -18.747 1.00 94.19 81 ALA A O 1
ATOM 645 N N . ARG A 1 82 ? 15.054 0.832 -17.996 1.00 95.25 82 ARG A N 1
ATOM 646 C CA . ARG A 1 82 ? 15.695 0.799 -19.322 1.00 95.25 82 ARG A CA 1
ATOM 647 C C . ARG A 1 82 ? 14.961 -0.105 -20.311 1.00 95.25 82 ARG A C 1
ATOM 649 O O . ARG A 1 82 ? 14.935 0.229 -21.485 1.00 95.25 82 ARG A O 1
ATOM 656 N N . GLY A 1 83 ? 14.398 -1.225 -19.854 1.00 91.81 83 GLY A N 1
ATOM 657 C CA . GLY A 1 83 ? 13.595 -2.109 -20.702 1.00 91.81 83 GLY A CA 1
ATOM 658 C C . GLY A 1 83 ? 12.355 -1.400 -21.241 1.00 91.81 83 GLY A C 1
ATOM 659 O O . GLY A 1 83 ? 12.112 -1.442 -22.439 1.00 91.81 83 GLY A O 1
ATOM 660 N N . TRP A 1 84 ? 11.650 -0.657 -20.384 1.00 91.44 84 TRP A N 1
ATOM 661 C CA . TRP A 1 84 ? 10.441 0.081 -20.773 1.00 91.44 84 TRP A CA 1
ATOM 662 C C . TRP A 1 84 ? 10.712 1.134 -21.852 1.00 91.44 84 TRP A C 1
ATOM 664 O O . TRP A 1 84 ? 9.993 1.196 -22.839 1.00 91.44 84 TRP A O 1
ATOM 674 N N . LEU A 1 85 ? 11.802 1.900 -21.727 1.00 87.75 85 LEU A N 1
ATOM 675 C CA . LEU A 1 85 ? 12.178 2.902 -22.736 1.00 87.75 85 LEU A CA 1
ATOM 676 C C . LEU A 1 85 ? 12.489 2.291 -24.110 1.00 87.75 85 LEU A C 1
ATOM 678 O O . LEU A 1 85 ? 12.244 2.925 -25.132 1.00 87.75 85 LEU A O 1
ATOM 682 N N . LEU A 1 86 ? 13.051 1.080 -24.141 1.00 84.12 86 LEU A N 1
ATOM 683 C CA . LEU A 1 86 ? 13.344 0.376 -25.391 1.00 84.12 86 LEU A CA 1
ATOM 684 C C . LEU A 1 86 ? 12.076 -0.207 -26.028 1.00 84.12 86 LEU A C 1
ATOM 686 O O . LEU A 1 86 ? 11.981 -0.242 -27.248 1.00 84.12 86 LEU A O 1
ATOM 690 N N . GLU A 1 87 ? 11.115 -0.643 -25.213 1.00 76.94 87 GLU A N 1
ATOM 691 C CA . GLU A 1 87 ? 9.807 -1.121 -25.676 1.00 76.94 87 GLU A CA 1
ATOM 692 C C . GLU A 1 87 ? 8.910 0.020 -26.184 1.00 76.94 87 GLU A C 1
ATOM 694 O O . GLU A 1 87 ? 8.150 -0.177 -27.131 1.00 76.94 87 GLU A O 1
ATOM 699 N N . ASP A 1 88 ? 8.990 1.207 -25.575 1.00 66.62 88 ASP A N 1
ATOM 700 C CA . ASP A 1 88 ? 8.194 2.375 -25.971 1.00 66.62 88 ASP A CA 1
ATOM 701 C C . ASP A 1 88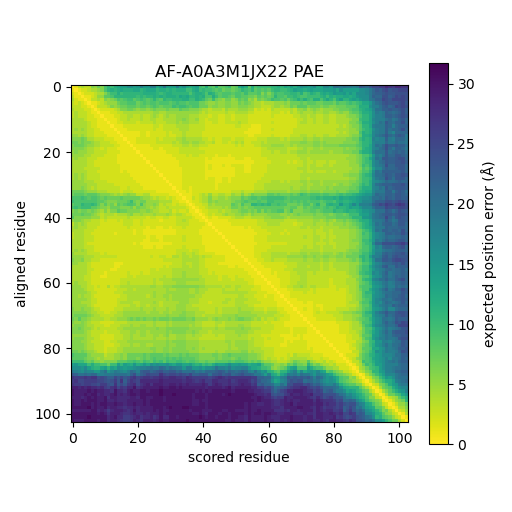 ? 8.795 3.111 -27.182 1.00 66.62 88 ASP A C 1
ATOM 703 O O . ASP A 1 88 ? 8.046 3.577 -28.037 1.00 66.62 88 ASP A O 1
ATOM 707 N N . GLY A 1 89 ? 10.125 3.133 -27.335 1.00 56.41 89 GLY A N 1
ATOM 708 C CA . GLY A 1 89 ? 10.789 3.704 -28.517 1.00 56.41 89 GLY A CA 1
ATOM 709 C C . GLY A 1 89 ? 10.476 2.988 -29.842 1.00 56.41 89 GLY A C 1
ATOM 710 O O . GLY A 1 89 ? 10.738 3.539 -30.906 1.00 56.41 89 GLY A O 1
ATOM 711 N N . ASP A 1 90 ? 9.893 1.786 -29.786 1.00 54.12 90 ASP A N 1
ATOM 712 C CA . ASP A 1 90 ? 9.395 1.036 -30.950 1.00 54.12 90 ASP A CA 1
ATOM 713 C C . ASP A 1 90 ? 7.929 1.399 -31.295 1.00 54.12 90 ASP A C 1
ATOM 715 O O . ASP A 1 90 ? 7.473 1.205 -32.423 1.00 54.12 90 ASP A O 1
ATOM 719 N N . ARG A 1 91 ? 7.175 1.987 -30.347 1.00 54.47 91 ARG A N 1
ATOM 720 C CA . ARG A 1 91 ? 5.758 2.372 -30.523 1.00 54.47 91 ARG A CA 1
ATOM 721 C C . ARG A 1 91 ? 5.553 3.753 -31.148 1.00 54.47 91 ARG A C 1
ATOM 723 O O . ARG A 1 91 ? 4.471 4.003 -31.674 1.00 54.47 91 ARG A O 1
ATOM 730 N N . ASP A 1 92 ? 6.577 4.604 -31.172 1.00 54.09 92 ASP A N 1
ATOM 731 C CA . ASP A 1 92 ? 6.532 5.942 -31.790 1.00 54.09 92 ASP A CA 1
ATOM 732 C C . ASP A 1 92 ? 6.629 5.920 -33.338 1.00 54.09 92 ASP A C 1
ATOM 734 O O . ASP A 1 92 ? 6.788 6.960 -33.973 1.00 54.09 92 ASP A O 1
ATOM 738 N N . THR A 1 93 ? 6.503 4.750 -33.984 1.00 51.88 93 THR A N 1
ATOM 739 C CA . THR A 1 93 ? 6.455 4.620 -35.459 1.00 51.88 93 THR A CA 1
ATOM 740 C C . THR A 1 93 ? 5.041 4.507 -36.051 1.00 51.88 93 THR A C 1
ATOM 742 O O . THR A 1 93 ? 4.896 4.267 -37.251 1.00 51.88 93 THR A O 1
ATOM 745 N N . VAL A 1 94 ? 3.976 4.720 -35.270 1.00 49.41 94 VAL A N 1
ATOM 746 C CA . VAL A 1 94 ? 2.598 4.721 -35.801 1.00 49.41 94 VAL A CA 1
ATOM 747 C C . VAL A 1 94 ? 2.200 6.137 -36.245 1.00 49.41 94 VAL A C 1
ATOM 749 O O . VAL A 1 94 ? 2.238 7.066 -35.444 1.00 49.41 94 VAL A O 1
ATOM 752 N N . SER A 1 95 ? 1.857 6.297 -37.535 1.00 50.28 95 SER A N 1
ATOM 753 C CA . SER A 1 95 ? 1.652 7.598 -38.202 1.00 50.28 95 SER A CA 1
ATOM 754 C C . SER A 1 95 ? 0.554 8.463 -37.562 1.00 50.28 95 SER A C 1
ATOM 756 O O . SER A 1 95 ? -0.455 7.963 -37.065 1.00 50.28 95 SER A O 1
ATOM 758 N N . GLU A 1 96 ? 0.741 9.785 -37.634 1.00 45.31 96 GLU A N 1
ATOM 759 C CA . GLU A 1 96 ? -0.124 10.847 -37.085 1.00 45.31 96 GLU A CA 1
ATOM 760 C C . GLU A 1 96 ? -1.546 10.942 -37.697 1.00 45.31 96 GLU A C 1
ATOM 762 O O . GLU A 1 96 ? -2.272 11.896 -37.425 1.00 45.31 96 GLU A O 1
ATOM 767 N N . ASP A 1 97 ? -2.013 9.973 -38.490 1.00 48.59 97 ASP A N 1
ATOM 768 C CA . ASP A 1 97 ? -3.228 10.144 -39.309 1.00 48.59 97 ASP A CA 1
ATOM 769 C C . ASP A 1 97 ? -4.564 9.819 -38.604 1.00 48.59 97 ASP A C 1
ATOM 771 O O . ASP A 1 97 ? -5.630 9.927 -39.211 1.00 48.59 97 ASP A O 1
ATOM 775 N N . ALA A 1 98 ? -4.569 9.445 -37.319 1.00 48.41 98 ALA A N 1
ATOM 776 C CA . ALA A 1 98 ? -5.783 8.949 -36.647 1.00 48.41 98 ALA A CA 1
ATOM 777 C C . ALA A 1 98 ? -6.542 9.965 -35.759 1.00 48.41 98 ALA A C 1
ATOM 779 O O . ALA A 1 98 ? -7.545 9.596 -35.151 1.00 48.41 98 ALA A O 1
ATOM 780 N N . LEU A 1 99 ? -6.125 11.236 -35.674 1.00 43.69 99 LEU A N 1
ATOM 781 C CA . LEU A 1 99 ? -6.734 12.221 -34.752 1.00 43.69 99 LEU A CA 1
ATOM 782 C C . LEU A 1 99 ? -7.777 13.175 -35.376 1.00 43.69 99 LEU A C 1
ATOM 784 O O . LEU A 1 99 ? -8.236 14.092 -34.702 1.00 43.69 99 LEU A O 1
ATOM 788 N N . SER A 1 100 ? -8.220 12.956 -36.621 1.00 46.81 100 SER A N 1
ATOM 789 C CA . SER A 1 100 ? -9.187 13.850 -37.300 1.00 46.81 100 SER A CA 1
ATOM 790 C C . SER A 1 100 ? -10.644 13.346 -37.379 1.00 46.81 100 SER A C 1
ATOM 792 O O . SER A 1 100 ? -11.455 13.965 -38.069 1.00 46.81 100 SER A O 1
ATOM 794 N N . ALA A 1 101 ? -11.044 12.267 -36.705 1.00 48.28 101 ALA A N 1
ATOM 795 C CA . ALA A 1 101 ? -12.424 11.772 -36.812 1.00 48.28 101 ALA A CA 1
ATOM 796 C C . ALA A 1 101 ? -13.061 11.529 -35.439 1.00 48.28 101 ALA A C 1
ATOM 798 O O . ALA A 1 101 ? -13.031 10.419 -34.916 1.00 48.28 101 ALA A O 1
ATOM 799 N N . GLY A 1 102 ? -13.661 12.573 -34.867 1.00 45.16 102 GLY A N 1
ATOM 800 C CA . GLY A 1 102 ? -14.507 12.432 -33.681 1.00 45.16 102 GLY A CA 1
ATOM 801 C C . GLY A 1 102 ? -14.820 13.753 -32.991 1.00 45.16 102 GLY A C 1
ATOM 802 O O . GLY A 1 102 ? -14.437 13.930 -31.838 1.00 45.16 102 GLY A O 1
ATOM 803 N N . ALA A 1 103 ? -15.472 14.670 -33.712 1.00 42.25 103 ALA A N 1
ATOM 804 C CA . ALA A 1 103 ? -16.237 15.776 -33.132 1.00 42.25 103 ALA A CA 1
ATOM 805 C C . ALA A 1 103 ? -17.711 15.365 -33.016 1.00 42.25 103 ALA A C 1
ATOM 807 O O . ALA A 1 103 ? -18.165 14.607 -33.907 1.00 42.25 103 ALA A O 1
#